Protein AF-A0AA97EZ98-F1 (afdb_monomer)

Radius of gyration: 12.13 Å; Cα contacts (8 Å, |Δi|>4): 142; chains: 1; bounding box: 28×20×34 Å

pLDDT: mean 94.58, std 4.05, range [70.31, 98.12]

Secondary structure (DSSP, 8-state):
--EEEEEEEETTTTEEEEEEEETTEEEEEEEEE-SSHHHHHHHHHHHHHHHHHHHTT--HHHHHHHHTT-HHHHTT--EEEEE-

Mean predicted aligned error: 2.74 Å

Nearest PDB structures (foldseek):
  8iym-assembly1_A  TM=6.757E-01  e=6.053E-01  Helicobacter pylori 26695
  8iyo-assembly3_C  TM=6.787E-01  e=6.053E-01  Helicobacter pylori 26695
  8iym-assembly2_B  TM=6.723E-01  e=6.053E-01  Helicobacter pylori 26695
  4pso-assembly1_A  TM=5.246E-01  e=2.205E+00  Aeropyrum pernix K1
  4nxy-assembly1_A  TM=6.842E-01  e=2.821E+00  Streptomyces lividans TK24

Sequence (84 aa):
MNRDKFFGIDAKKQWVFVFLLENNDKKLSLFIEYTNEENLELAKQDLALYGIFWDTGSTVEAIINSFDINPSKKLGLKTWYEQV

Structure (mmCIF, N/CA/C/O backbone):
data_AF-A0AA97EZ98-F1
#
_entry.id   AF-A0AA97EZ98-F1
#
loop_
_atom_site.group_PDB
_atom_site.id
_atom_site.type_symbol
_atom_site.label_atom_id
_atom_site.label_alt_id
_atom_site.label_comp_id
_atom_site.label_asym_id
_atom_site.label_entity_id
_atom_site.label_seq_id
_atom_site.pdbx_PDB_ins_code
_atom_site.Cartn_x
_atom_site.Cartn_y
_atom_site.Cartn_z
_atom_site.occupancy
_atom_site.B_iso_or_equiv
_atom_site.auth_seq_id
_atom_site.auth_comp_id
_atom_site.auth_asym_id
_atom_site.auth_atom_id
_atom_site.pdbx_PDB_model_num
ATOM 1 N N . MET A 1 1 ? 8.930 2.135 -20.206 1.00 70.31 1 MET A N 1
ATOM 2 C CA . MET A 1 1 ? 8.642 0.856 -19.519 1.00 70.31 1 MET A CA 1
ATOM 3 C C . MET A 1 1 ? 7.142 0.759 -19.356 1.00 70.31 1 MET A C 1
ATOM 5 O O . MET A 1 1 ? 6.532 1.794 -19.115 1.00 70.31 1 MET A O 1
ATOM 9 N N . ASN A 1 2 ? 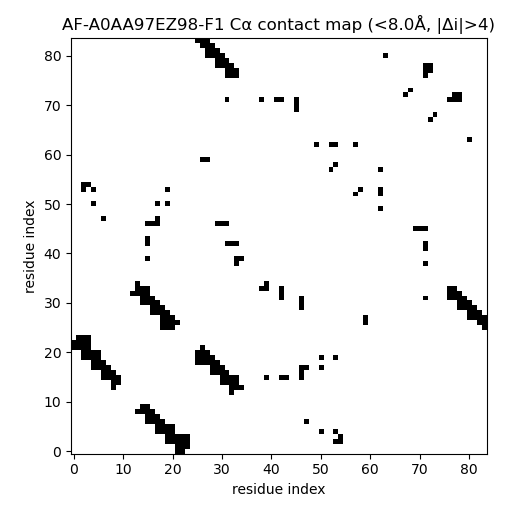6.550 -0.419 -19.553 1.00 90.56 2 ASN A N 1
ATO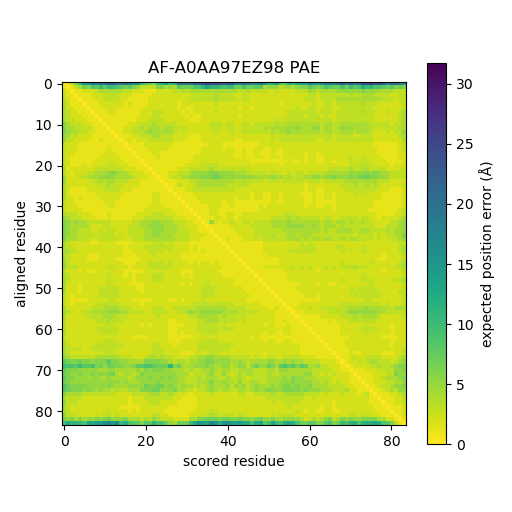M 10 C CA . ASN A 1 2 ? 5.120 -0.582 -19.309 1.00 90.56 2 ASN A CA 1
ATOM 11 C C . ASN A 1 2 ? 4.913 -0.706 -17.797 1.00 90.56 2 ASN A C 1
ATOM 13 O O . ASN A 1 2 ? 5.482 -1.611 -17.192 1.00 90.56 2 ASN A O 1
ATOM 17 N N . ARG A 1 3 ? 4.170 0.213 -17.187 1.00 95.06 3 ARG A N 1
ATOM 18 C CA . ARG A 1 3 ? 3.904 0.221 -15.748 1.00 95.06 3 ARG A CA 1
ATOM 19 C C . ARG A 1 3 ? 2.414 0.080 -15.518 1.00 95.06 3 ARG A C 1
ATOM 21 O O . ARG A 1 3 ? 1.631 0.755 -16.176 1.00 95.06 3 ARG A O 1
ATOM 28 N N . ASP A 1 4 ? 2.059 -0.794 -14.591 1.00 96.25 4 ASP A N 1
ATOM 29 C CA . ASP A 1 4 ? 0.675 -1.075 -14.233 1.00 96.25 4 ASP A CA 1
ATOM 30 C C . ASP A 1 4 ? 0.530 -1.225 -12.715 1.00 96.25 4 ASP A C 1
ATOM 32 O O . ASP A 1 4 ? 1.523 -1.331 -11.984 1.00 96.25 4 ASP A O 1
ATOM 36 N N . LYS A 1 5 ? -0.711 -1.222 -12.232 1.00 95.69 5 LYS A N 1
ATOM 37 C CA . LYS A 1 5 ? -1.049 -1.391 -10.825 1.00 95.69 5 LYS A CA 1
ATOM 38 C C . LYS A 1 5 ? -2.338 -2.176 -10.641 1.00 95.69 5 LYS A C 1
ATOM 40 O O . LYS A 1 5 ? -3.320 -1.975 -11.347 1.00 95.69 5 LYS A O 1
ATOM 45 N N . PHE A 1 6 ? -2.359 -3.013 -9.612 1.00 96.69 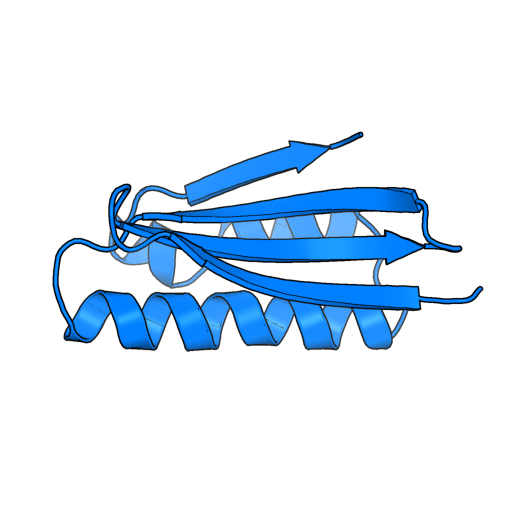6 PHE A N 1
ATOM 46 C CA . PHE A 1 6 ? -3.556 -3.722 -9.182 1.00 96.69 6 PHE A CA 1
ATOM 47 C C . PHE A 1 6 ? -3.918 -3.308 -7.762 1.00 96.69 6 PHE A C 1
ATOM 49 O O . PHE A 1 6 ? -3.157 -3.559 -6.832 1.00 96.69 6 PHE A O 1
ATOM 56 N N . PHE A 1 7 ? -5.074 -2.674 -7.600 1.00 97.62 7 PHE A N 1
ATOM 57 C CA . PHE A 1 7 ? -5.604 -2.276 -6.301 1.00 97.62 7 PHE A CA 1
ATOM 58 C C . PHE A 1 7 ? -6.677 -3.265 -5.845 1.00 97.62 7 PHE A C 1
ATOM 60 O O . PHE A 1 7 ? -7.534 -3.657 -6.639 1.00 97.62 7 PHE A O 1
ATOM 67 N N . GLY A 1 8 ? -6.667 -3.639 -4.568 1.00 97.31 8 GLY A N 1
ATOM 68 C CA . GLY A 1 8 ? -7.628 -4.593 -4.034 1.00 97.31 8 GLY A CA 1
ATOM 69 C C . GLY A 1 8 ? -7.845 -4.490 -2.531 1.00 97.31 8 GLY A C 1
ATOM 70 O O . GLY A 1 8 ? -7.135 -3.791 -1.807 1.00 97.31 8 GLY A O 1
ATOM 71 N N . ILE A 1 9 ? -8.878 -5.198 -2.077 1.00 97.94 9 ILE A N 1
ATOM 72 C CA . ILE A 1 9 ? -9.274 -5.288 -0.672 1.00 97.94 9 ILE A CA 1
ATOM 73 C C . ILE A 1 9 ? -9.523 -6.760 -0.354 1.00 97.94 9 ILE A C 1
ATOM 75 O O . ILE A 1 9 ? -10.320 -7.416 -1.026 1.00 97.94 9 ILE A O 1
ATOM 79 N N . ASP A 1 10 ? -8.863 -7.275 0.678 1.00 97.31 10 ASP A N 1
ATOM 80 C CA . ASP A 1 10 ? -9.169 -8.574 1.275 1.00 97.31 10 ASP A CA 1
ATOM 81 C C . ASP A 1 10 ? -9.979 -8.334 2.551 1.00 97.31 10 ASP A C 1
ATOM 83 O O . ASP A 1 10 ? -9.426 -8.079 3.621 1.00 97.31 10 ASP A O 1
ATOM 87 N N . ALA A 1 11 ? -11.307 -8.410 2.439 1.00 94.56 11 ALA A N 1
ATOM 88 C CA . ALA A 1 11 ? -12.206 -8.156 3.562 1.00 94.56 11 ALA A CA 1
ATOM 89 C C . ALA A 1 11 ? -12.091 -9.194 4.688 1.00 94.56 11 ALA A C 1
ATOM 91 O O . ALA A 1 11 ? -12.382 -8.884 5.840 1.00 94.56 11 ALA A O 1
ATOM 92 N N . LYS A 1 12 ? -11.650 -10.421 4.376 1.00 95.81 12 LYS A N 1
ATOM 93 C CA . LYS A 1 12 ? -11.491 -11.486 5.373 1.00 95.81 12 LYS A CA 1
ATOM 94 C C . LYS A 1 12 ? -10.274 -11.232 6.255 1.00 95.81 12 LYS A C 1
ATOM 96 O O . LYS A 1 12 ? -10.315 -11.527 7.445 1.00 95.81 12 LYS A O 1
ATOM 101 N N . LYS A 1 13 ? -9.196 -10.717 5.664 1.00 96.19 13 LYS A N 1
ATOM 102 C CA . LYS A 1 13 ? -7.981 -10.330 6.392 1.00 96.19 13 LYS A CA 1
ATOM 103 C C . LYS A 1 13 ? -7.996 -8.880 6.867 1.00 96.19 13 LYS A C 1
ATOM 105 O O . LYS A 1 13 ? -7.125 -8.495 7.631 1.00 96.19 13 LYS A O 1
ATOM 110 N N . GLN A 1 14 ? -8.982 -8.107 6.421 1.00 97.06 14 GLN A N 1
ATOM 111 C CA . GLN A 1 14 ? -9.092 -6.669 6.634 1.00 97.06 14 GLN A CA 1
ATOM 112 C C . GLN A 1 14 ? -7.887 -5.898 6.081 1.00 97.06 14 GLN A C 1
ATOM 114 O O . GLN A 1 14 ? -7.319 -5.031 6.742 1.00 97.06 14 GLN A O 1
ATOM 119 N N . TRP A 1 15 ? -7.477 -6.222 4.853 1.00 97.81 15 TRP A N 1
ATOM 120 C CA . TRP A 1 15 ? -6.341 -5.582 4.188 1.00 97.81 15 TRP A CA 1
ATOM 121 C C . TRP A 1 15 ? -6.795 -4.769 2.986 1.00 97.81 15 TRP A C 1
ATOM 123 O O . TRP A 1 15 ? -7.586 -5.245 2.173 1.00 97.81 15 TRP A O 1
ATOM 133 N N . VAL A 1 16 ? -6.230 -3.579 2.827 1.00 97.94 16 VAL A N 1
ATOM 134 C CA . VAL A 1 16 ? -6.169 -2.882 1.541 1.00 97.94 16 VAL A CA 1
ATOM 135 C C . VAL A 1 16 ? -4.772 -3.091 0.981 1.00 97.94 16 VAL A C 1
ATOM 137 O O . VAL A 1 16 ? -3.796 -3.079 1.734 1.00 97.94 16 VAL A O 1
ATOM 140 N N . PHE A 1 17 ? -4.663 -3.302 -0.326 1.00 98.00 17 PHE A N 1
ATOM 141 C CA . PHE A 1 17 ? -3.373 -3.518 -0.959 1.00 98.00 17 PHE A CA 1
ATOM 142 C C . PHE A 1 17 ? -3.291 -2.917 -2.358 1.00 98.00 17 PHE A C 1
ATOM 144 O O . PHE A 1 17 ? -4.290 -2.788 -3.068 1.00 98.00 17 PHE A O 1
ATOM 151 N N . VAL A 1 18 ? -2.067 -2.583 -2.763 1.00 98.12 18 VAL A N 1
ATOM 152 C CA . VAL A 1 18 ? -1.738 -2.244 -4.148 1.00 98.12 18 VAL A CA 1
ATOM 153 C C . VAL A 1 18 ? -0.496 -3.014 -4.580 1.00 98.12 18 VAL A C 1
ATOM 155 O O . VAL A 1 18 ? 0.506 -3.066 -3.866 1.00 98.12 18 VAL A O 1
ATOM 158 N N . PHE A 1 19 ? -0.568 -3.639 -5.751 1.00 97.75 19 PHE A N 1
ATOM 159 C CA . PHE A 1 19 ? 0.571 -4.254 -6.423 1.00 97.75 19 PHE A CA 1
ATOM 160 C C . PHE A 1 19 ? 1.036 -3.330 -7.532 1.00 97.75 19 PHE A C 1
ATOM 162 O O . PHE A 1 19 ? 0.223 -2.874 -8.329 1.00 97.75 19 PHE A O 1
ATOM 169 N N . LEU A 1 20 ? 2.336 -3.075 -7.582 1.00 97.62 20 LEU A N 1
ATOM 170 C CA . LEU A 1 20 ? 2.984 -2.256 -8.594 1.00 97.62 20 LEU A CA 1
ATOM 171 C C . LEU A 1 20 ? 3.749 -3.177 -9.535 1.00 97.62 20 LEU A C 1
ATOM 173 O O . LEU A 1 20 ? 4.570 -3.986 -9.089 1.00 97.62 20 LEU A O 1
ATOM 177 N N . LEU A 1 21 ? 3.445 -3.081 -10.825 1.00 96.81 21 LEU A N 1
ATOM 178 C CA . LEU A 1 21 ? 3.951 -3.978 -11.851 1.00 96.81 21 LEU A CA 1
ATOM 179 C C . LEU A 1 21 ? 4.732 -3.207 -12.906 1.00 96.81 21 LEU A C 1
ATOM 181 O O . LEU A 1 21 ? 4.332 -2.122 -13.329 1.00 96.81 21 LEU A O 1
ATOM 185 N N . GLU A 1 22 ? 5.823 -3.802 -13.372 1.00 96.19 22 GLU A N 1
ATOM 186 C CA . GLU A 1 22 ? 6.587 -3.325 -14.517 1.00 96.19 22 GLU A CA 1
ATOM 187 C C . GLU A 1 22 ? 6.745 -4.456 -15.525 1.00 96.19 22 GLU A C 1
ATOM 189 O O . GLU A 1 22 ? 7.260 -5.518 -15.192 1.00 96.19 22 GLU A O 1
ATOM 194 N N . ASN A 1 23 ? 6.300 -4.230 -16.758 1.00 94.56 23 ASN A N 1
ATOM 195 C CA . ASN A 1 23 ? 6.270 -5.230 -17.825 1.00 94.56 23 ASN A CA 1
ATOM 196 C C . ASN A 1 23 ? 5.555 -6.530 -17.399 1.00 94.56 23 ASN A C 1
ATOM 198 O O . ASN A 1 23 ? 5.997 -7.619 -17.743 1.00 94.56 23 ASN A O 1
ATOM 202 N N . ASN A 1 24 ? 4.442 -6.397 -16.666 1.00 91.88 24 ASN A N 1
ATOM 203 C CA . ASN A 1 24 ? 3.657 -7.480 -16.049 1.00 91.88 24 ASN A CA 1
ATOM 204 C C . ASN A 1 24 ? 4.344 -8.230 -14.894 1.00 91.88 24 ASN A C 1
ATOM 206 O O . ASN A 1 24 ? 3.713 -9.088 -14.278 1.00 91.88 24 ASN A O 1
ATOM 210 N N . ASP A 1 25 ? 5.576 -7.872 -14.532 1.00 94.44 25 ASP A N 1
ATOM 211 C CA . ASP A 1 25 ? 6.233 -8.408 -13.345 1.00 94.44 25 ASP A CA 1
ATOM 212 C C . ASP A 1 25 ? 5.885 -7.556 -12.131 1.00 94.44 25 ASP A C 1
ATOM 214 O O . ASP A 1 25 ? 6.129 -6.346 -12.115 1.00 94.44 25 ASP A O 1
ATOM 218 N N . LYS A 1 26 ? 5.376 -8.187 -11.074 1.00 96.25 26 LYS A N 1
ATOM 219 C CA . LYS A 1 26 ? 5.191 -7.520 -9.783 1.00 96.25 26 LYS A CA 1
ATOM 220 C C . LYS A 1 26 ? 6.556 -7.092 -9.241 1.00 96.25 26 LYS A C 1
ATOM 222 O O . LYS A 1 26 ? 7.449 -7.922 -9.136 1.00 96.25 26 LYS A O 1
ATOM 227 N N . LYS A 1 27 ? 6.711 -5.813 -8.900 1.00 96.88 27 LYS A N 1
ATOM 228 C CA . LYS A 1 27 ? 7.942 -5.246 -8.320 1.00 96.88 27 LYS A CA 1
ATOM 229 C C . LYS A 1 27 ? 7.797 -4.941 -6.837 1.00 96.88 27 LYS A C 1
ATOM 231 O O . LYS A 1 27 ? 8.743 -5.104 -6.074 1.00 96.88 27 LYS A O 1
ATOM 236 N N . LEU A 1 28 ? 6.610 -4.501 -6.430 1.00 98.00 28 LEU A N 1
ATOM 237 C CA . LEU A 1 28 ? 6.330 -4.115 -5.054 1.00 98.00 28 LEU A CA 1
ATOM 238 C C . LEU A 1 28 ? 4.861 -4.379 -4.725 1.00 98.00 28 LEU A C 1
ATOM 240 O O . LEU A 1 28 ? 3.976 -4.127 -5.541 1.00 98.00 28 LEU A O 1
ATOM 244 N N . SER A 1 29 ? 4.609 -4.882 -3.524 1.00 98.06 29 SER A N 1
ATOM 245 C CA . SER A 1 29 ? 3.275 -4.991 -2.934 1.00 98.06 29 SER A CA 1
ATOM 246 C C . SER A 1 29 ? 3.241 -4.135 -1.677 1.00 98.06 29 SER A C 1
ATOM 248 O O . SER A 1 29 ? 4.139 -4.261 -0.851 1.00 98.06 29 SER A O 1
ATOM 250 N N . LEU A 1 30 ? 2.231 -3.283 -1.530 1.00 98.12 30 LEU A N 1
ATOM 251 C CA . LEU A 1 30 ? 2.010 -2.469 -0.335 1.00 98.12 30 LEU A CA 1
ATOM 252 C C . LEU A 1 30 ? 0.701 -2.886 0.322 1.00 98.12 30 LEU A C 1
ATOM 254 O O . LEU A 1 30 ? -0.287 -3.111 -0.379 1.00 98.12 30 LEU A O 1
ATOM 258 N N . PHE A 1 31 ? 0.690 -2.949 1.651 1.00 97.88 31 PHE A N 1
ATOM 259 C CA . PHE A 1 31 ? -0.454 -3.417 2.424 1.00 97.88 31 PHE A CA 1
ATOM 260 C C . PHE A 1 31 ? -0.726 -2.527 3.632 1.00 97.88 31 PHE A C 1
ATOM 262 O O . PHE A 1 31 ? 0.200 -2.105 4.330 1.00 97.88 31 PHE A O 1
ATOM 269 N N . ILE A 1 32 ? -2.007 -2.297 3.908 1.00 97.75 32 ILE A N 1
ATOM 270 C CA . ILE A 1 32 ? -2.482 -1.599 5.103 1.00 97.75 32 ILE A CA 1
ATOM 271 C C . ILE A 1 32 ? -3.621 -2.413 5.715 1.00 97.75 32 ILE A C 1
ATOM 273 O O . ILE A 1 32 ? -4.590 -2.747 5.032 1.00 97.75 32 ILE A O 1
ATOM 277 N N . GLU A 1 33 ? -3.503 -2.738 7.000 1.00 97.44 33 GLU A N 1
ATOM 278 C CA . GLU A 1 33 ? -4.570 -3.375 7.775 1.00 97.44 33 GLU A CA 1
ATOM 279 C C . GLU A 1 33 ? -5.543 -2.315 8.303 1.00 97.44 33 GLU A C 1
ATOM 281 O O . GLU A 1 33 ? -5.124 -1.312 8.887 1.00 97.44 33 GLU A O 1
ATOM 286 N N . TYR A 1 34 ? -6.842 -2.537 8.109 1.00 95.19 34 TYR A N 1
ATOM 287 C CA . TYR A 1 34 ? -7.902 -1.671 8.620 1.00 95.19 34 TYR A CA 1
ATOM 288 C C . TYR A 1 34 ? -8.710 -2.386 9.705 1.00 95.19 34 TYR A C 1
ATOM 290 O O . TYR A 1 34 ? -8.875 -3.600 9.692 1.00 95.19 34 TYR A O 1
ATOM 298 N N . THR A 1 35 ? -9.251 -1.622 10.651 1.00 93.38 35 THR A N 1
ATOM 299 C CA . THR A 1 35 ? -10.002 -2.167 11.799 1.00 93.38 35 THR A CA 1
ATOM 300 C C . THR A 1 35 ? -11.459 -1.714 11.840 1.00 93.38 35 THR A C 1
ATOM 302 O O . THR A 1 35 ? -12.267 -2.296 12.559 1.00 93.38 35 THR A O 1
ATOM 305 N N . ASN A 1 36 ? -11.809 -0.691 11.061 1.00 93.50 36 ASN A N 1
ATOM 306 C CA . ASN A 1 36 ? -13.143 -0.110 10.953 1.00 93.50 36 ASN A CA 1
ATOM 307 C C . ASN A 1 36 ? -13.307 0.570 9.578 1.00 93.50 36 ASN A C 1
ATOM 309 O O . ASN A 1 36 ? -12.363 0.610 8.785 1.00 93.50 36 ASN A O 1
ATOM 313 N N . GLU A 1 37 ? -14.503 1.086 9.286 1.00 93.00 37 GLU A N 1
ATOM 314 C CA . GLU A 1 37 ? -14.805 1.738 8.002 1.00 93.00 37 GLU A CA 1
ATOM 315 C C . G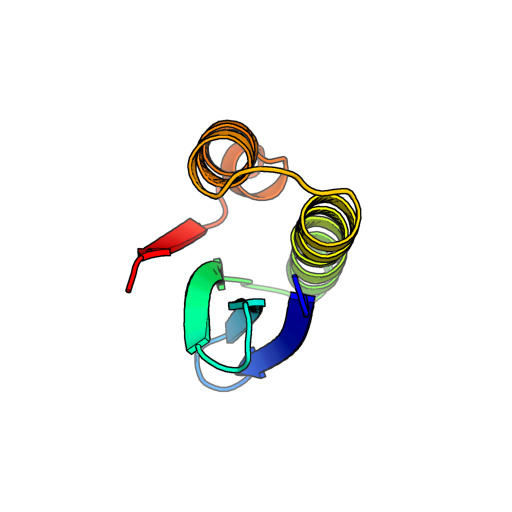LU A 1 37 ? -14.037 3.052 7.793 1.00 93.00 37 GLU A C 1
ATOM 317 O O . GLU A 1 37 ? -13.605 3.336 6.680 1.00 93.00 37 GLU A O 1
ATOM 322 N N . GLU A 1 38 ? -13.802 3.827 8.854 1.00 91.69 38 GLU A N 1
ATOM 323 C CA . GLU A 1 38 ? -13.053 5.089 8.773 1.00 91.69 38 GLU A CA 1
ATOM 324 C C . GLU A 1 38 ? -11.606 4.851 8.312 1.00 91.69 38 GLU A C 1
ATOM 326 O O . GLU A 1 38 ? -11.141 5.433 7.329 1.00 91.69 38 GLU A O 1
ATOM 331 N N . ASN A 1 39 ? -10.912 3.914 8.960 1.00 93.25 39 ASN A N 1
ATOM 332 C CA . ASN A 1 39 ? -9.544 3.540 8.615 1.00 93.25 39 ASN A CA 1
ATOM 333 C C . ASN A 1 39 ? -9.459 2.779 7.285 1.00 93.25 39 ASN A C 1
ATOM 335 O O . ASN A 1 39 ? -8.420 2.826 6.631 1.00 93.25 39 ASN A O 1
ATOM 339 N N . LEU A 1 40 ? -10.532 2.105 6.854 1.00 95.69 40 LEU A N 1
ATOM 340 C CA . LEU A 1 40 ? -10.612 1.500 5.523 1.00 95.69 40 LEU A CA 1
ATOM 341 C C . LEU A 1 40 ? -10.548 2.573 4.431 1.00 95.69 40 LEU A C 1
ATOM 343 O O . LEU A 1 40 ? -9.763 2.438 3.493 1.00 95.69 40 LEU A O 1
ATOM 347 N N . GLU A 1 41 ? -11.345 3.636 4.542 1.00 95.06 41 GLU A N 1
ATOM 348 C CA . GLU A 1 41 ? -11.327 4.720 3.554 1.00 95.06 41 GLU A CA 1
ATOM 349 C C . GLU A 1 41 ? -9.979 5.445 3.525 1.00 95.06 41 GLU A C 1
ATOM 351 O O . GLU A 1 41 ? -9.439 5.701 2.446 1.00 95.06 41 GLU A O 1
ATOM 356 N N . LEU A 1 42 ? -9.378 5.680 4.695 1.00 92.88 42 LEU A N 1
ATOM 357 C CA . LEU A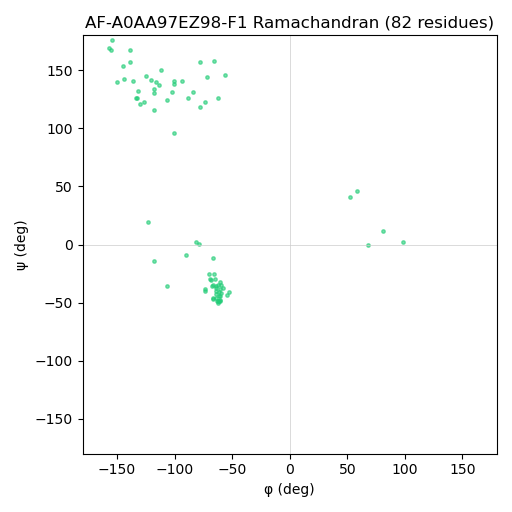 1 42 ? -8.026 6.233 4.789 1.00 92.88 42 LEU A CA 1
ATOM 358 C C . LEU A 1 42 ? -6.989 5.325 4.115 1.00 92.88 42 LEU A C 1
ATOM 360 O O . LEU A 1 42 ? -6.209 5.799 3.290 1.00 92.88 42 LEU A O 1
ATOM 364 N N . ALA A 1 43 ? -7.014 4.019 4.391 1.00 95.62 43 ALA A N 1
ATOM 365 C CA . ALA A 1 43 ? -6.098 3.052 3.790 1.00 95.62 43 ALA A CA 1
ATOM 366 C C . ALA A 1 43 ? -6.228 2.992 2.257 1.00 95.62 43 ALA A C 1
ATOM 368 O O . ALA A 1 43 ? -5.221 2.896 1.552 1.00 95.62 43 ALA A O 1
ATOM 369 N N . LYS A 1 44 ? -7.456 3.089 1.722 1.00 96.50 44 LYS A N 1
ATOM 370 C CA . LYS A 1 44 ? -7.699 3.157 0.272 1.00 96.50 44 LYS A CA 1
ATOM 371 C C . LYS A 1 44 ? -7.073 4.397 -0.351 1.00 96.50 44 LYS A C 1
ATOM 373 O O . LYS A 1 44 ? -6.389 4.282 -1.366 1.00 96.50 44 LYS A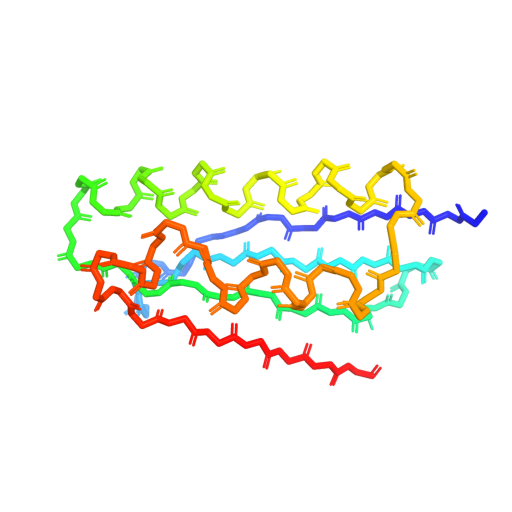 O 1
ATOM 378 N N . GLN A 1 45 ? -7.305 5.566 0.246 1.00 94.81 45 GLN A N 1
ATOM 379 C CA . GLN A 1 45 ? -6.769 6.832 -0.254 1.00 94.81 45 GLN A CA 1
ATOM 380 C C . GLN A 1 45 ? -5.239 6.852 -0.196 1.00 94.81 45 GLN A C 1
ATOM 382 O O . GLN A 1 45 ? -4.596 7.247 -1.166 1.00 94.81 45 GLN A O 1
ATOM 387 N N . ASP A 1 46 ? -4.663 6.365 0.903 1.00 94.38 46 ASP A N 1
ATOM 388 C CA . ASP A 1 46 ? -3.215 6.281 1.089 1.00 94.38 46 ASP A CA 1
ATOM 389 C C . ASP A 1 46 ? -2.584 5.368 0.024 1.00 94.38 46 ASP A C 1
ATOM 391 O O . ASP A 1 46 ? -1.676 5.779 -0.696 1.00 94.38 46 ASP A O 1
ATOM 395 N N . LEU A 1 47 ? -3.130 4.164 -0.190 1.00 96.56 47 LEU A N 1
ATOM 396 C CA . LEU A 1 47 ? -2.615 3.247 -1.214 1.00 96.56 47 LEU A CA 1
ATOM 397 C C . LEU A 1 47 ? -2.840 3.717 -2.658 1.00 96.56 47 LEU A C 1
ATOM 399 O O . LEU A 1 47 ? -2.003 3.443 -3.523 1.00 96.56 47 LEU A O 1
ATOM 403 N N . ALA A 1 48 ? -3.908 4.470 -2.930 1.00 95.31 48 ALA A N 1
ATOM 404 C CA . ALA A 1 48 ? -4.134 5.071 -4.242 1.00 95.31 48 ALA A CA 1
ATOM 405 C C . ALA A 1 48 ? -3.023 6.068 -4.629 1.00 95.31 48 ALA A C 1
ATOM 407 O O . ALA A 1 48 ? -2.627 6.110 -5.797 1.00 95.31 48 ALA A O 1
ATOM 408 N N . LEU A 1 49 ? -2.464 6.813 -3.663 1.00 95.00 49 LEU A N 1
ATOM 409 C CA . LEU A 1 49 ? -1.359 7.751 -3.907 1.00 95.00 49 LEU A CA 1
ATOM 410 C C . LEU A 1 49 ? -0.104 7.045 -4.431 1.00 95.00 49 LEU A C 1
ATOM 412 O O . LEU A 1 49 ? 0.526 7.532 -5.369 1.00 95.00 49 LEU A O 1
ATOM 416 N N . TYR A 1 50 ? 0.238 5.869 -3.900 1.00 95.88 50 TYR A N 1
ATOM 417 C CA . TYR A 1 50 ? 1.400 5.113 -4.389 1.00 95.88 50 TYR A CA 1
ATOM 418 C C . TYR A 1 50 ? 1.187 4.555 -5.793 1.00 95.88 50 TYR A C 1
ATOM 420 O O . TYR A 1 50 ? 2.141 4.461 -6.564 1.00 95.88 50 TYR A O 1
ATOM 428 N N . GLY A 1 51 ? -0.062 4.253 -6.158 1.00 94.50 51 GLY A N 1
ATOM 429 C CA . GLY A 1 51 ? -0.420 3.958 -7.541 1.00 94.50 51 GLY A CA 1
ATOM 430 C C . GLY A 1 51 ? -0.105 5.125 -8.482 1.00 94.50 51 GLY A C 1
ATOM 431 O O . GLY A 1 51 ? 0.455 4.911 -9.552 1.00 94.50 51 GLY A O 1
ATOM 432 N N . ILE A 1 52 ? -0.396 6.360 -8.061 1.00 95.25 52 ILE A N 1
ATOM 433 C CA . ILE A 1 52 ? -0.061 7.572 -8.825 1.00 95.25 52 ILE A CA 1
ATOM 434 C C . ILE A 1 52 ? 1.460 7.760 -8.898 1.00 95.25 52 ILE A C 1
ATOM 436 O O . ILE A 1 52 ? 1.995 7.998 -9.976 1.00 95.25 52 ILE A O 1
ATOM 440 N N . PHE A 1 53 ? 2.183 7.613 -7.783 1.00 95.12 53 PHE A N 1
ATOM 441 C CA . PHE A 1 53 ? 3.649 7.722 -7.778 1.00 95.12 53 PHE A CA 1
ATOM 442 C C . PHE A 1 53 ? 4.321 6.689 -8.686 1.00 95.12 53 PHE A C 1
ATOM 444 O O . PHE A 1 53 ? 5.345 6.974 -9.310 1.00 95.12 53 PHE A O 1
ATOM 451 N N . TRP A 1 54 ? 3.755 5.490 -8.785 1.00 96.81 54 TRP A N 1
ATOM 452 C CA . TRP A 1 54 ? 4.250 4.467 -9.693 1.00 96.81 54 TRP A CA 1
ATOM 453 C C . TRP A 1 54 ? 4.118 4.879 -11.162 1.00 96.81 54 TRP A C 1
ATOM 455 O O . TRP A 1 54 ? 5.093 4.773 -11.919 1.00 96.81 54 TRP A O 1
ATOM 465 N N . ASP A 1 55 ? 2.950 5.412 -11.533 1.00 94.62 55 ASP A N 1
ATOM 466 C CA . ASP A 1 55 ? 2.658 5.896 -12.884 1.00 94.62 55 ASP A CA 1
ATOM 467 C C . ASP A 1 55 ? 3.599 7.039 -13.308 1.00 94.62 55 ASP A C 1
ATOM 469 O O . ASP A 1 55 ? 3.948 7.146 -14.483 1.00 94.62 55 ASP A O 1
ATOM 473 N N . THR A 1 56 ? 4.056 7.879 -12.368 1.00 94.94 56 THR A N 1
ATOM 474 C CA . THR A 1 56 ? 4.939 9.027 -12.662 1.00 94.94 56 THR A CA 1
ATOM 475 C C . THR A 1 56 ? 6.409 8.668 -12.868 1.00 94.94 56 THR A C 1
ATOM 477 O O . THR A 1 56 ? 7.222 9.560 -13.111 1.00 94.94 56 THR A O 1
ATOM 480 N N . GLY A 1 57 ? 6.789 7.393 -12.778 1.00 95.19 57 GLY A N 1
ATOM 481 C CA . GLY A 1 57 ? 8.186 6.996 -12.960 1.00 95.19 57 GLY A CA 1
ATOM 482 C C . GLY A 1 57 ? 8.968 6.782 -11.661 1.00 95.19 57 GLY A C 1
ATOM 483 O O . GLY A 1 57 ? 10.145 6.428 -11.738 1.00 95.19 57 GLY A O 1
ATOM 484 N N . SER A 1 58 ? 8.347 6.918 -10.481 1.00 96.31 58 SER A N 1
ATOM 485 C CA . SER A 1 58 ? 9.039 6.739 -9.192 1.00 96.31 58 SER A CA 1
ATOM 486 C C . SER A 1 58 ? 9.699 5.363 -9.079 1.00 96.31 58 SER A C 1
ATOM 488 O O . SER A 1 58 ? 9.192 4.369 -9.613 1.00 96.31 58 SER A O 1
ATOM 490 N N . THR A 1 59 ? 10.845 5.305 -8.400 1.00 96.06 59 THR A N 1
ATOM 491 C CA . THR A 1 59 ? 11.548 4.050 -8.114 1.00 96.06 59 THR A CA 1
ATOM 492 C C . THR A 1 59 ? 10.877 3.312 -6.957 1.00 96.06 59 THR A C 1
ATOM 494 O O . THR A 1 59 ? 10.213 3.922 -6.118 1.00 96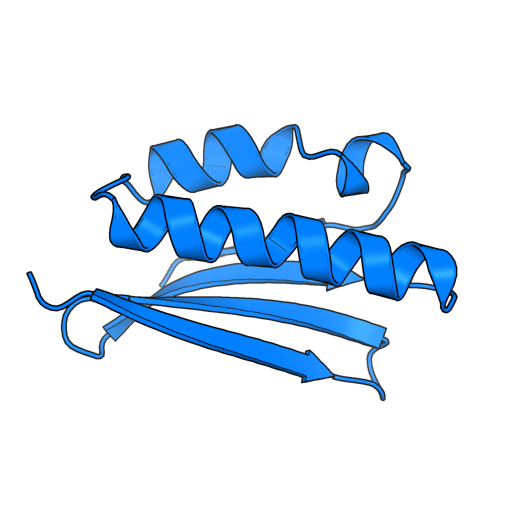.06 59 THR A O 1
ATOM 497 N N . VAL A 1 60 ? 11.085 1.994 -6.883 1.00 96.12 60 VAL A N 1
ATOM 498 C CA . VAL A 1 60 ? 10.628 1.167 -5.751 1.00 96.12 60 VAL A CA 1
ATOM 499 C C . VAL A 1 60 ? 11.149 1.724 -4.421 1.00 96.12 60 VAL A C 1
ATOM 501 O O . VAL A 1 60 ? 10.381 1.868 -3.477 1.00 96.12 60 VAL A O 1
ATOM 504 N N . GLU A 1 61 ? 12.422 2.121 -4.369 1.00 96.56 61 GLU A N 1
ATOM 505 C CA . GLU A 1 61 ? 13.044 2.705 -3.176 1.00 96.56 61 GLU A CA 1
ATOM 506 C C . GLU A 1 61 ? 12.375 4.022 -2.746 1.00 96.56 61 GLU A C 1
ATOM 508 O O . GLU A 1 61 ? 12.069 4.204 -1.571 1.00 96.56 61 GLU A O 1
ATOM 513 N N . ALA A 1 62 ? 12.071 4.922 -3.689 1.00 96.19 62 ALA A N 1
ATOM 514 C CA . ALA A 1 62 ? 11.381 6.177 -3.381 1.00 96.19 62 ALA A CA 1
ATOM 515 C C . ALA A 1 62 ? 9.959 5.942 -2.838 1.00 96.19 62 ALA A C 1
ATOM 517 O O . ALA A 1 62 ? 9.510 6.645 -1.926 1.00 96.19 62 ALA A O 1
ATOM 518 N N . ILE A 1 63 ? 9.266 4.935 -3.377 1.00 96.94 63 ILE A N 1
ATOM 519 C CA . ILE A 1 63 ? 7.938 4.523 -2.919 1.00 96.94 63 ILE A CA 1
ATOM 520 C C . ILE A 1 63 ? 8.014 3.949 -1.502 1.00 96.94 63 ILE A C 1
ATOM 522 O O . ILE A 1 63 ? 7.242 4.383 -0.651 1.00 96.94 63 ILE A O 1
ATOM 526 N N . ILE A 1 64 ? 8.963 3.049 -1.220 1.00 96.25 64 ILE A N 1
ATOM 527 C CA . ILE A 1 64 ? 9.165 2.468 0.120 1.00 96.25 64 ILE A CA 1
ATOM 528 C C . ILE A 1 64 ? 9.488 3.558 1.143 1.00 96.25 64 ILE A C 1
ATOM 530 O O . ILE A 1 64 ? 8.822 3.639 2.172 1.00 96.25 64 ILE A O 1
ATOM 534 N N . ASN A 1 65 ? 10.433 4.449 0.833 1.00 95.25 65 ASN A N 1
ATOM 535 C CA . ASN A 1 65 ? 10.815 5.543 1.728 1.00 95.25 65 ASN A CA 1
ATOM 536 C C . ASN A 1 65 ? 9.624 6.445 2.085 1.00 95.25 65 ASN A C 1
ATOM 538 O O . ASN A 1 65 ? 9.505 6.901 3.221 1.00 95.25 65 ASN A O 1
ATOM 542 N N . SER A 1 66 ? 8.724 6.686 1.128 1.00 94.25 66 SER A N 1
ATOM 543 C CA . SER A 1 66 ? 7.498 7.457 1.362 1.00 94.25 66 SER A CA 1
ATOM 544 C C . SER A 1 66 ? 6.463 6.655 2.161 1.00 94.25 66 SER A C 1
ATOM 546 O O . SER A 1 66 ? 5.831 7.191 3.073 1.00 94.25 66 SER A O 1
ATOM 548 N N . PHE A 1 67 ? 6.322 5.360 1.862 1.00 95.44 67 PHE A N 1
ATOM 549 C CA . PHE A 1 67 ? 5.402 4.452 2.545 1.00 95.44 67 PHE A CA 1
ATOM 550 C C . PHE A 1 67 ? 5.757 4.269 4.023 1.00 95.44 67 PHE A C 1
ATOM 552 O O . PHE A 1 67 ? 4.878 4.225 4.883 1.00 95.44 67 PHE A O 1
ATOM 559 N N . ASP A 1 68 ? 7.049 4.257 4.350 1.00 91.88 68 ASP A N 1
ATOM 560 C CA . ASP A 1 68 ? 7.531 4.094 5.718 1.00 91.88 68 ASP A CA 1
ATOM 561 C C . ASP A 1 68 ? 7.187 5.253 6.663 1.00 91.88 68 ASP A C 1
ATOM 563 O O . ASP A 1 68 ? 7.317 5.093 7.881 1.00 91.88 68 ASP A O 1
ATOM 567 N N . ILE A 1 69 ? 6.714 6.382 6.131 1.00 90.56 69 ILE A N 1
ATOM 568 C CA . ILE A 1 69 ? 6.264 7.559 6.887 1.00 90.56 69 ILE A CA 1
ATOM 569 C C . ILE A 1 69 ? 4.816 7.956 6.557 1.00 90.56 69 ILE A C 1
ATOM 571 O O . ILE A 1 69 ? 4.416 9.102 6.810 1.00 90.56 69 ILE A O 1
ATOM 575 N N . ASN A 1 70 ? 4.034 7.035 5.987 1.00 89.19 70 ASN A N 1
ATOM 576 C CA . ASN A 1 70 ? 2.696 7.327 5.486 1.00 89.19 70 ASN A CA 1
ATOM 577 C C . ASN A 1 70 ? 1.691 7.704 6.596 1.00 89.19 70 ASN A C 1
ATOM 579 O O . ASN A 1 70 ? 1.882 7.363 7.771 1.00 89.19 70 ASN A O 1
ATOM 583 N N . PRO A 1 71 ? 0.604 8.420 6.248 1.00 87.31 71 PRO A N 1
ATOM 584 C CA . PRO A 1 71 ? -0.442 8.790 7.198 1.00 87.31 71 PRO A CA 1
ATOM 585 C C . PRO A 1 71 ? -1.009 7.596 7.972 1.00 87.31 71 PRO A C 1
ATOM 587 O O . PRO A 1 71 ? -1.171 7.694 9.185 1.00 87.31 71 PRO A O 1
ATOM 590 N N . SER A 1 72 ? -1.229 6.453 7.314 1.00 87.25 72 SER A N 1
ATOM 591 C CA . SER A 1 72 ? -1.775 5.258 7.971 1.00 87.25 72 SER A CA 1
ATOM 592 C C . SER A 1 72 ? -0.881 4.748 9.105 1.00 87.25 72 SER A C 1
ATOM 594 O O . SER A 1 72 ? -1.367 4.483 10.204 1.00 87.25 72 SER A O 1
ATOM 596 N N . LYS A 1 73 ? 0.439 4.688 8.895 1.00 88.94 73 LYS A N 1
ATOM 597 C CA . LYS A 1 73 ? 1.400 4.295 9.936 1.00 88.94 73 LYS A CA 1
ATOM 598 C C . LYS A 1 73 ? 1.475 5.329 11.059 1.00 88.94 73 LYS A C 1
ATOM 600 O O . LYS A 1 73 ? 1.583 4.952 12.222 1.00 88.94 73 LYS A O 1
ATOM 605 N N . LYS A 1 74 ? 1.344 6.628 10.750 1.00 88.75 74 LYS A N 1
ATOM 606 C CA . LYS A 1 74 ? 1.249 7.696 11.770 1.00 88.75 74 LYS A CA 1
ATOM 607 C C . LYS A 1 74 ? -0.017 7.598 12.625 1.00 88.75 74 LYS A C 1
ATOM 609 O O . LYS A 1 74 ? 0.018 7.987 13.787 1.00 88.75 74 LYS A O 1
ATOM 614 N N . LEU A 1 75 ? -1.102 7.061 12.071 1.00 87.31 75 LEU A N 1
ATOM 615 C CA . LEU A 1 75 ? -2.347 6.763 12.786 1.00 87.31 75 LEU A CA 1
ATOM 616 C C . LEU A 1 75 ? -2.300 5.430 13.556 1.00 87.31 75 LEU A C 1
ATOM 618 O O . LEU A 1 75 ? -3.287 5.047 14.179 1.00 87.31 75 LEU A O 1
ATOM 622 N N . GLY A 1 76 ? -1.165 4.724 13.538 1.00 90.00 76 GLY A N 1
ATOM 623 C CA . GLY A 1 76 ? -0.986 3.455 14.242 1.00 90.00 76 GLY A CA 1
ATOM 624 C C . GLY A 1 76 ? -1.549 2.238 13.506 1.00 90.00 76 GLY A C 1
ATOM 625 O O . GLY A 1 76 ? -1.636 1.166 14.103 1.00 90.00 76 GLY A O 1
ATOM 626 N N . LEU A 1 77 ? -1.918 2.371 12.227 1.00 92.81 77 LEU A N 1
ATOM 627 C CA . LEU A 1 77 ? -2.307 1.224 11.409 1.00 92.81 77 LEU A CA 1
ATOM 628 C C . LEU A 1 77 ? -1.086 0.374 11.073 1.00 92.81 77 LEU A C 1
ATOM 630 O O . LEU A 1 77 ? 0.012 0.883 10.829 1.00 92.81 77 LEU A O 1
ATOM 634 N N . LYS A 1 78 ? -1.290 -0.942 11.025 1.00 95.56 78 LYS A N 1
ATOM 635 C CA . LYS A 1 78 ? -0.249 -1.872 10.606 1.00 95.56 78 LYS A CA 1
ATOM 636 C C . LYS A 1 78 ? -0.054 -1.761 9.097 1.00 95.56 78 LYS A C 1
ATOM 638 O O . LYS A 1 78 ? -0.981 -1.989 8.321 1.00 95.56 78 LYS A O 1
ATOM 643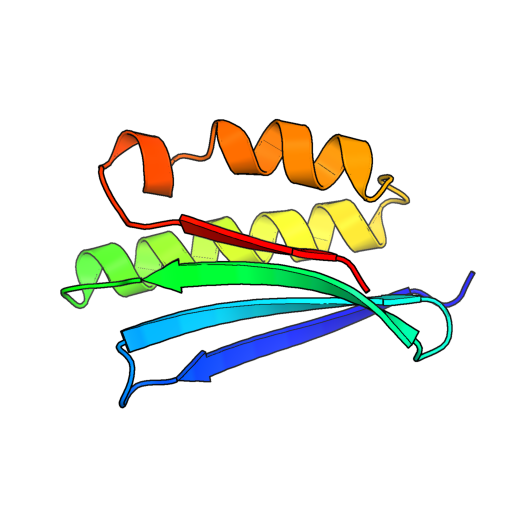 N N . THR A 1 79 ? 1.172 -1.450 8.695 1.00 96.44 79 THR A N 1
ATOM 644 C CA . THR A 1 79 ? 1.586 -1.362 7.294 1.00 96.44 79 THR A CA 1
ATOM 645 C C . THR A 1 79 ? 2.790 -2.262 7.045 1.00 96.44 79 THR A C 1
ATOM 647 O O . THR A 1 79 ? 3.626 -2.456 7.929 1.00 96.44 79 THR A O 1
ATOM 650 N N . TRP A 1 80 ? 2.869 -2.862 5.859 1.00 97.25 80 TRP A N 1
ATOM 651 C CA . TRP A 1 80 ? 4.041 -3.624 5.420 1.00 97.25 80 TRP A CA 1
ATOM 652 C C . TRP A 1 80 ? 4.112 -3.663 3.896 1.00 97.25 80 TRP A C 1
ATOM 654 O O . TRP A 1 80 ? 3.159 -3.302 3.201 1.00 97.25 80 TRP A O 1
ATOM 664 N N . TYR A 1 81 ? 5.258 -4.094 3.379 1.00 97.44 81 TYR A N 1
ATOM 665 C CA . TYR A 1 81 ? 5.493 -4.237 1.953 1.00 97.44 81 TYR A CA 1
ATOM 666 C C . TYR A 1 81 ? 6.254 -5.522 1.635 1.00 97.44 81 TYR A C 1
ATOM 668 O O . TYR A 1 81 ? 6.954 -6.076 2.481 1.00 97.44 81 TYR A O 1
ATOM 676 N N . GLU A 1 82 ? 6.118 -5.985 0.396 1.00 97.00 82 GLU A N 1
ATOM 677 C CA . GLU A 1 82 ? 6.840 -7.138 -0.144 1.00 97.00 82 GLU A CA 1
ATOM 678 C C . GLU A 1 82 ? 7.475 -6.754 -1.481 1.00 97.00 82 GLU A C 1
ATOM 680 O O . GLU A 1 82 ? 6.769 -6.371 -2.421 1.00 97.00 82 GLU A O 1
ATOM 685 N N . GLN A 1 83 ? 8.800 -6.869 -1.565 1.00 92.44 83 GLN A N 1
ATOM 686 C CA . GLN A 1 83 ? 9.557 -6.721 -2.807 1.00 92.44 83 GLN A CA 1
ATOM 687 C C . GLN A 1 83 ? 9.762 -8.099 -3.449 1.00 92.44 83 GLN A C 1
ATOM 689 O O . GLN A 1 83 ? 9.985 -9.079 -2.735 1.00 92.44 83 GLN A O 1
ATOM 694 N N . VAL A 1 84 ? 9.656 -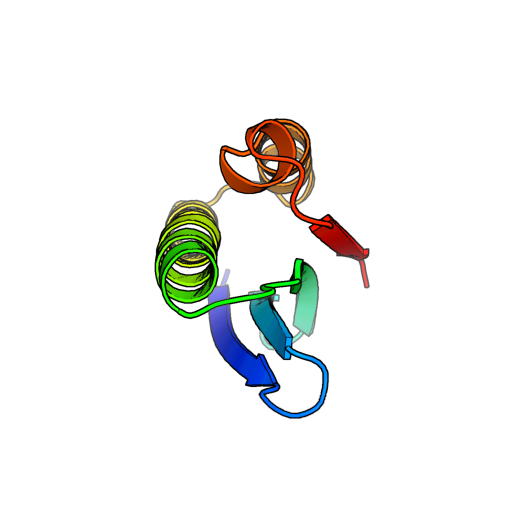8.168 -4.779 1.00 81.56 84 VAL A N 1
ATOM 695 C CA . VAL A 1 84 ? 9.851 -9.392 -5.579 1.00 81.56 84 VAL A CA 1
ATOM 696 C C . VAL A 1 84 ? 11.104 -9.270 -6.430 1.00 81.56 84 VAL A C 1
ATOM 698 O O . VAL A 1 84 ? 11.322 -8.167 -6.985 1.00 81.56 84 VAL A O 1
#

Foldseek 3Di:
DDKDKDWDADVVQQKTKMFIDDPNHTFKIKIWHDDDPVLSVVRRVQRVVLRVCSVVPDDPVRSVVDQVVTPRVVVVIDIDMDGD

Solvent-accessible surface area (backbone atoms only — not comparable to full-atom values): 4771 Å² total; per-residue (Å²): 131,58,69,50,70,52,76,52,70,43,78,90,80,30,33,34,38,34,38,36,24,48,74,86,40,65,46,39,34,43,40,32,48,37,91,51,73,70,48,39,53,50,40,49,56,57,48,50,50,55,53,52,44,50,74,75,67,56,50,72,65,61,50,49,64,51,58,78,70,27,71,56,53,76,71,69,34,55,67,54,74,47,78,101